Protein AF-A0A3E0KSB1-F1 (afdb_monomer_lite)

pLDDT: mean 88.94, std 11.86, range [46.41, 98.62]

Radius of gyration: 24.11 Å; chains: 1; bounding box: 69×48×51 Å

Sequence (141 aa):
MIARRALEHVGNRTRAVYEITAAGRKEFRRLLAEAWRTPSRTLPSTLYTAIGFLHDLPVEEVLAAIDHQIAGLERALAEWDEGEAVKARYGDPTGIQKLLFENGRAHFHADLQLLRAIRERLPSLPRAGWEVPPMDEEGWQ

Foldseek 3Di:
DKDFPDWDDDPPDIDTDIDQDPVSVVVVVVVVVVVVVDDDDDDPVVVVVVVLVLLVDDLVVVLVVLVVVLVVLVVVLVVLVVVVVVVCVVPDPPCVVVVVSVVVNVVSVVSNVVSVVCSVCSVVDDSDRPPPPPPDPPPDD

Structure (mmCIF, N/CA/C/O backbone):
data_AF-A0A3E0KSB1-F1
#
_entry.id   AF-A0A3E0KSB1-F1
#
loop_
_atom_site.group_PDB
_atom_site.id
_atom_site.type_symbol
_atom_site.label_atom_id
_atom_site.label_alt_id
_atom_site.label_comp_id
_atom_site.label_asym_id
_atom_site.label_entity_id
_atom_site.label_seq_id
_atom_site.pdbx_PDB_ins_code
_atom_site.Cartn_x
_atom_site.Cartn_y
_atom_site.Cartn_z
_atom_site.occupancy
_atom_site.B_iso_or_equiv
_atom_site.auth_seq_id
_atom_site.auth_comp_id
_atom_site.auth_asym_id
_atom_site.auth_atom_id
_atom_site.pdbx_PDB_model_num
ATOM 1 N N . MET A 1 1 ? 13.402 -14.913 -16.911 1.00 82.81 1 MET A N 1
ATOM 2 C CA . MET A 1 1 ? 14.686 -15.624 -17.110 1.00 82.81 1 MET A CA 1
ATOM 3 C C . MET A 1 1 ? 15.772 -14.614 -17.445 1.00 82.81 1 MET A C 1
ATOM 5 O O . MET A 1 1 ? 15.568 -13.782 -18.325 1.00 82.81 1 MET A O 1
ATOM 9 N N . ILE A 1 2 ? 16.889 -14.674 -16.731 1.00 91.50 2 ILE A N 1
ATOM 10 C CA . ILE A 1 2 ? 18.053 -13.804 -16.919 1.00 91.50 2 ILE A CA 1
ATOM 11 C C . ILE A 1 2 ? 19.297 -14.683 -17.046 1.00 91.50 2 ILE A C 1
ATOM 13 O O . ILE A 1 2 ? 19.318 -15.788 -16.507 1.00 91.50 2 ILE A O 1
ATOM 17 N N . ALA A 1 3 ? 20.306 -14.212 -17.766 1.00 91.00 3 ALA A N 1
ATOM 18 C CA . ALA A 1 3 ? 21.605 -14.865 -17.880 1.00 91.00 3 ALA A CA 1
ATOM 19 C C . ALA A 1 3 ? 22.695 -13.919 -17.373 1.00 91.00 3 ALA A C 1
ATOM 21 O O . ALA A 1 3 ? 22.548 -12.697 -17.442 1.00 91.00 3 ALA A O 1
ATOM 22 N N . ARG A 1 4 ? 23.788 -14.469 -16.838 1.00 93.06 4 ARG A N 1
ATOM 23 C CA . ARG A 1 4 ? 24.947 -13.664 -16.443 1.00 93.06 4 ARG A CA 1
ATOM 24 C C . ARG A 1 4 ? 25.668 -13.200 -17.708 1.00 93.06 4 ARG A C 1
ATOM 26 O O . ARG A 1 4 ? 26.209 -14.027 -18.434 1.00 93.06 4 ARG A O 1
ATOM 33 N N . ARG A 1 5 ? 25.686 -11.889 -17.934 1.00 93.50 5 ARG A N 1
ATOM 34 C CA . ARG A 1 5 ? 26.383 -11.235 -19.045 1.00 93.50 5 ARG A CA 1
ATOM 35 C C . ARG A 1 5 ? 27.874 -11.080 -18.762 1.00 93.50 5 ARG A C 1
ATOM 37 O O . ARG A 1 5 ? 28.687 -11.324 -19.643 1.00 93.50 5 ARG A O 1
ATOM 44 N N . ALA A 1 6 ? 28.227 -10.658 -17.548 1.00 90.56 6 ALA A N 1
ATOM 45 C CA . ALA A 1 6 ? 29.613 -10.384 -17.178 1.00 90.56 6 ALA A CA 1
ATOM 46 C C . ALA A 1 6 ? 29.866 -10.571 -15.677 1.00 90.56 6 ALA A C 1
ATOM 48 O O . ALA A 1 6 ? 28.935 -10.634 -14.869 1.00 90.56 6 ALA A O 1
ATOM 49 N N . LEU A 1 7 ? 31.147 -10.649 -15.324 1.00 89.88 7 LEU A N 1
ATOM 50 C CA . LEU A 1 7 ? 31.651 -10.561 -13.962 1.00 89.88 7 LEU A CA 1
ATOM 51 C C . LEU A 1 7 ? 32.676 -9.422 -13.939 1.00 89.88 7 LEU A C 1
ATOM 53 O O . LEU A 1 7 ? 33.694 -9.494 -14.619 1.00 89.88 7 LEU A O 1
ATOM 57 N N . GLU A 1 8 ? 32.370 -8.353 -13.219 1.00 91.56 8 GLU A N 1
ATOM 58 C CA . GLU A 1 8 ? 33.204 -7.159 -13.115 1.00 91.56 8 GLU A CA 1
ATOM 59 C C . GLU A 1 8 ? 33.956 -7.172 -11.782 1.00 91.56 8 GLU A C 1
ATOM 61 O O . GLU A 1 8 ? 33.363 -7.448 -10.739 1.00 91.56 8 GLU A O 1
ATOM 66 N N . HIS A 1 9 ? 35.247 -6.843 -11.801 1.00 88.88 9 HIS A N 1
ATOM 67 C CA . HIS A 1 9 ? 36.048 -6.648 -10.594 1.00 88.88 9 HIS A CA 1
ATOM 68 C C . HIS A 1 9 ? 36.334 -5.156 -10.407 1.00 88.88 9 HIS A C 1
ATOM 70 O O . HIS A 1 9 ? 36.928 -4.520 -11.275 1.00 88.88 9 HIS A O 1
ATOM 76 N N . VAL A 1 10 ? 35.906 -4.597 -9.274 1.00 81.56 10 VAL A N 1
ATOM 77 C CA . VAL A 1 10 ? 36.167 -3.209 -8.871 1.00 81.56 10 VAL A CA 1
ATOM 78 C C . VAL A 1 10 ? 36.848 -3.241 -7.502 1.00 81.56 10 VAL A C 1
ATOM 80 O O . VAL A 1 10 ? 36.199 -3.416 -6.467 1.00 81.56 10 VAL A O 1
ATOM 83 N N . GLY A 1 11 ? 38.179 -3.125 -7.496 1.00 84.62 11 GLY A N 1
ATOM 84 C CA . GLY A 1 11 ? 38.998 -3.339 -6.297 1.00 84.62 11 GLY A CA 1
ATOM 85 C C . GLY A 1 11 ? 38.832 -4.764 -5.752 1.00 84.62 11 GLY A C 1
ATOM 86 O O . GLY A 1 11 ? 38.874 -5.725 -6.514 1.00 84.62 11 GLY A O 1
ATOM 87 N N . ASN A 1 12 ? 38.571 -4.906 -4.447 1.00 86.06 12 ASN A N 1
ATOM 88 C CA . ASN A 1 12 ? 38.287 -6.206 -3.812 1.00 86.06 12 ASN A CA 1
ATOM 89 C C . ASN A 1 12 ? 36.842 -6.706 -4.007 1.00 86.06 12 ASN A C 1
ATOM 91 O O . ASN A 1 12 ? 36.467 -7.734 -3.440 1.00 86.06 12 ASN A O 1
ATOM 95 N N . ARG A 1 13 ? 35.994 -5.988 -4.755 1.00 86.00 13 ARG A N 1
ATOM 96 C CA . ARG A 1 13 ? 34.592 -6.373 -4.962 1.00 86.00 13 ARG A CA 1
ATOM 97 C C . ARG A 1 13 ? 34.382 -6.952 -6.350 1.00 86.00 13 ARG A C 1
ATOM 99 O O . ARG A 1 13 ? 34.825 -6.395 -7.348 1.00 86.00 13 ARG A O 1
ATOM 106 N N . THR A 1 14 ? 33.629 -8.043 -6.391 1.00 90.44 14 THR A N 1
ATOM 107 C CA . THR A 1 14 ? 33.206 -8.702 -7.626 1.00 90.44 14 THR A CA 1
ATOM 108 C C . THR A 1 14 ? 31.707 -8.487 -7.816 1.00 90.44 14 THR A C 1
ATOM 110 O O . THR A 1 14 ? 30.926 -8.777 -6.910 1.00 90.44 14 THR A O 1
ATOM 113 N N . ARG A 1 15 ? 31.290 -7.989 -8.983 1.00 92.12 15 ARG A N 1
ATOM 114 C CA . ARG A 1 15 ? 29.892 -7.744 -9.357 1.00 92.12 15 ARG A CA 1
ATOM 115 C C . ARG A 1 15 ? 29.505 -8.617 -10.546 1.00 92.12 15 ARG A C 1
ATOM 117 O O . ARG A 1 15 ? 30.110 -8.535 -11.606 1.00 92.12 15 ARG A O 1
ATOM 124 N N . ALA A 1 16 ? 28.450 -9.414 -10.406 1.00 93.12 16 ALA A N 1
ATOM 125 C CA . ALA A 1 16 ? 27.834 -10.087 -11.546 1.00 93.12 16 ALA A CA 1
ATOM 126 C C . ALA A 1 16 ? 26.851 -9.141 -12.253 1.00 93.12 16 ALA A C 1
ATOM 128 O O . ALA A 1 16 ? 25.969 -8.564 -11.615 1.00 93.12 16 ALA A O 1
ATOM 129 N N . VAL A 1 17 ? 26.992 -9.003 -13.570 1.00 93.75 17 VAL A N 1
ATOM 130 C CA . VAL A 1 17 ? 26.065 -8.258 -14.428 1.00 93.75 17 VAL A CA 1
ATOM 131 C C . VAL A 1 17 ? 25.158 -9.256 -15.131 1.00 93.75 17 VAL A C 1
ATOM 133 O O . VAL A 1 17 ? 25.637 -10.205 -15.752 1.00 93.75 17 VAL A O 1
ATOM 136 N N . TYR A 1 18 ? 23.850 -9.036 -15.045 1.00 95.31 18 TYR A N 1
ATOM 137 C CA . TYR A 1 18 ? 22.837 -9.901 -15.641 1.00 95.31 18 TYR A CA 1
ATOM 138 C C . TYR A 1 18 ? 22.130 -9.203 -16.795 1.00 95.31 18 TYR A C 1
ATOM 140 O O . TYR A 1 18 ? 21.956 -7.986 -16.792 1.00 95.31 18 TYR A O 1
ATOM 148 N N . GLU A 1 19 ? 21.681 -9.993 -17.763 1.00 96.31 19 GLU A N 1
ATOM 149 C CA . GLU A 1 19 ? 20.854 -9.529 -18.866 1.00 96.31 19 GLU A CA 1
ATOM 150 C C . GLU A 1 19 ? 19.617 -10.405 -19.046 1.00 96.31 19 GLU A C 1
ATOM 152 O O . GLU A 1 19 ? 19.612 -11.607 -18.763 1.00 96.31 19 GLU A O 1
ATOM 157 N N . ILE A 1 20 ? 18.540 -9.793 -19.532 1.00 96.44 20 ILE A N 1
ATOM 158 C CA . ILE A 1 20 ? 17.328 -10.523 -19.882 1.00 96.44 20 ILE A CA 1
ATOM 159 C C . ILE A 1 20 ? 17.564 -11.334 -21.162 1.00 96.44 20 ILE A C 1
ATOM 161 O O . ILE A 1 20 ? 18.016 -10.807 -22.182 1.00 96.44 20 ILE A O 1
ATOM 165 N N . THR A 1 21 ? 17.235 -12.625 -21.125 1.00 96.94 21 THR A N 1
ATOM 166 C CA . THR A 1 21 ? 17.368 -13.502 -22.298 1.00 96.94 21 THR A CA 1
ATOM 167 C C . THR A 1 21 ? 16.223 -13.271 -23.287 1.00 96.94 21 THR A C 1
ATOM 169 O O . THR A 1 21 ? 15.228 -12.619 -22.968 1.00 96.94 21 THR A O 1
ATOM 172 N N . ALA A 1 22 ? 16.310 -13.835 -24.497 1.00 96.62 22 ALA A N 1
ATOM 173 C CA . ALA A 1 22 ? 15.192 -13.804 -25.447 1.00 96.62 22 ALA A CA 1
ATOM 174 C C . ALA A 1 22 ? 13.923 -14.459 -24.864 1.00 96.62 22 ALA A C 1
ATOM 176 O O . ALA A 1 22 ? 12.837 -13.880 -24.937 1.00 96.62 22 ALA A O 1
ATOM 177 N N . ALA A 1 23 ? 14.077 -15.612 -24.203 1.00 97.12 23 ALA A N 1
ATOM 178 C CA 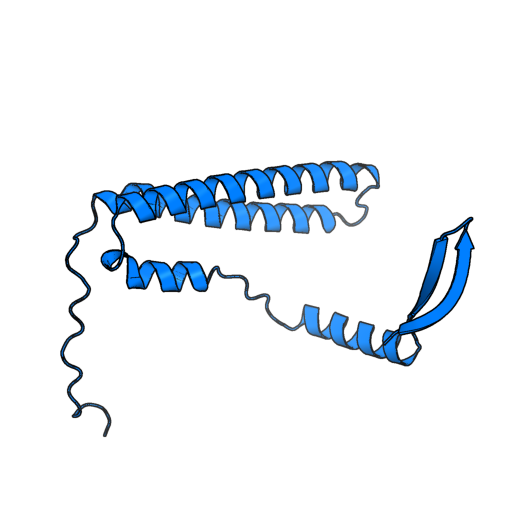. ALA A 1 23 ? 12.999 -16.263 -23.462 1.00 97.12 23 ALA A CA 1
ATOM 179 C C . ALA A 1 23 ? 12.477 -15.370 -22.323 1.00 97.12 23 ALA A C 1
ATOM 181 O O . ALA A 1 23 ? 11.270 -15.219 -22.158 1.00 97.12 23 ALA A O 1
ATOM 182 N N . GLY A 1 24 ? 13.376 -14.701 -21.592 1.00 97.38 24 GLY A N 1
ATOM 183 C CA . GLY A 1 24 ? 13.016 -13.721 -20.570 1.00 97.38 24 GLY A CA 1
ATOM 184 C C . GLY A 1 24 ? 12.191 -12.554 -21.111 1.00 97.38 24 GLY A C 1
ATOM 185 O O . GLY A 1 24 ? 11.202 -12.185 -20.490 1.00 97.38 24 GLY A O 1
ATOM 186 N N . ARG A 1 25 ? 12.540 -12.007 -22.283 1.00 97.75 25 ARG A N 1
ATOM 187 C CA . ARG A 1 25 ? 11.779 -10.929 -22.940 1.00 97.75 25 ARG A CA 1
ATOM 188 C C . ARG A 1 25 ? 10.384 -11.383 -23.360 1.00 97.75 25 ARG A C 1
ATOM 190 O O . ARG A 1 25 ? 9.434 -10.615 -23.218 1.00 97.75 25 ARG A O 1
ATOM 197 N N . LYS A 1 26 ? 10.253 -12.611 -23.876 1.00 98.19 26 LYS A N 1
ATOM 198 C CA . LYS A 1 26 ? 8.946 -13.198 -24.210 1.00 98.19 26 LYS A CA 1
ATOM 199 C C . LYS A 1 26 ? 8.076 -13.312 -22.960 1.00 98.19 26 LYS A C 1
ATOM 201 O O . LYS A 1 26 ? 6.929 -12.877 -22.983 1.00 98.19 26 LYS A O 1
ATOM 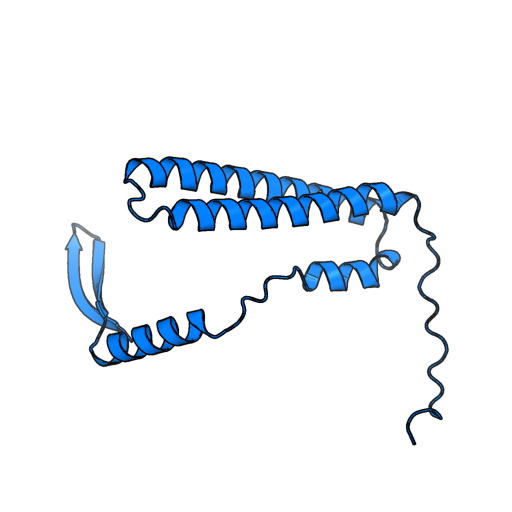206 N N . GLU A 1 27 ? 8.647 -13.825 -21.875 1.00 97.75 27 GLU A N 1
ATOM 207 C CA . GLU A 1 27 ? 7.934 -13.980 -20.610 1.00 97.75 27 GLU A CA 1
ATOM 208 C C . GLU A 1 27 ? 7.558 -12.636 -19.979 1.00 97.75 27 GLU A C 1
ATOM 210 O O . GLU A 1 27 ? 6.426 -12.453 -19.547 1.00 97.75 27 GLU A O 1
ATOM 215 N N . PHE A 1 28 ? 8.456 -11.651 -20.019 1.00 97.00 28 PHE A N 1
ATOM 216 C CA . PHE A 1 28 ? 8.164 -10.291 -19.571 1.00 97.00 28 PHE A CA 1
ATOM 217 C C . PHE A 1 28 ? 6.943 -9.699 -20.284 1.00 97.00 28 PHE A C 1
ATOM 219 O O . PHE A 1 28 ? 6.051 -9.165 -19.635 1.00 97.00 28 PHE A O 1
ATOM 226 N N . ARG A 1 29 ? 6.860 -9.830 -21.615 1.00 97.88 29 ARG A N 1
ATOM 227 C CA . ARG A 1 29 ? 5.700 -9.340 -22.380 1.00 97.88 29 ARG A CA 1
ATOM 228 C C . ARG A 1 29 ? 4.415 -10.079 -22.022 1.00 97.88 29 ARG A C 1
ATOM 230 O O . ARG A 1 29 ? 3.361 -9.451 -21.982 1.00 97.88 29 ARG A O 1
ATOM 237 N N . ARG A 1 30 ? 4.500 -11.389 -21.764 1.00 97.62 30 ARG A N 1
ATOM 238 C CA . ARG A 1 30 ? 3.358 -12.195 -21.317 1.00 97.62 30 ARG A CA 1
ATOM 239 C C . ARG A 1 30 ? 2.826 -11.675 -19.981 1.00 97.62 30 ARG A C 1
ATOM 241 O O . ARG A 1 30 ? 1.645 -11.359 -19.899 1.00 97.62 30 ARG A O 1
ATOM 248 N N . LEU A 1 31 ? 3.706 -11.518 -18.991 1.00 96.69 31 LEU A N 1
ATOM 249 C CA . LEU A 1 31 ? 3.367 -10.992 -17.666 1.00 96.69 31 LEU A CA 1
ATOM 250 C C . LEU A 1 31 ? 2.840 -9.555 -17.733 1.00 96.69 31 LEU A C 1
ATOM 252 O O . LEU A 1 31 ? 1.875 -9.223 -17.055 1.00 96.69 31 LEU A O 1
ATOM 256 N N . LEU A 1 32 ? 3.427 -8.712 -18.586 1.00 96.50 32 LEU A N 1
ATOM 257 C CA . LEU A 1 32 ? 2.956 -7.344 -18.785 1.00 96.50 32 LEU A CA 1
ATOM 258 C C . LEU A 1 32 ? 1.523 -7.326 -19.330 1.00 96.50 32 LEU A C 1
ATOM 260 O O . LEU A 1 32 ? 0.686 -6.599 -18.811 1.00 96.50 32 LEU A O 1
ATOM 264 N N . ALA A 1 33 ? 1.222 -8.139 -20.346 1.00 97.19 33 ALA A N 1
ATOM 265 C CA . ALA A 1 33 ? -0.129 -8.247 -20.895 1.00 97.19 33 ALA A CA 1
ATOM 266 C C . ALA A 1 33 ? -1.130 -8.838 -19.890 1.00 97.19 33 ALA A C 1
ATOM 268 O O . ALA A 1 33 ? -2.294 -8.446 -19.880 1.00 97.19 33 ALA A O 1
ATOM 269 N N . GLU A 1 34 ? -0.682 -9.776 -19.057 1.00 96.38 34 GLU A N 1
ATOM 270 C CA . GLU A 1 34 ? -1.483 -10.361 -17.983 1.00 96.38 34 GLU A CA 1
ATOM 271 C C . GLU A 1 34 ? -1.828 -9.325 -16.907 1.00 96.38 34 GLU A C 1
ATOM 273 O O . GLU A 1 34 ? -2.991 -9.212 -16.533 1.00 96.38 34 GLU A O 1
ATOM 278 N N . ALA A 1 35 ? -0.869 -8.497 -16.486 1.00 93.62 35 ALA A N 1
ATOM 279 C CA . ALA A 1 35 ? -1.092 -7.453 -15.485 1.00 93.62 35 ALA A CA 1
ATOM 280 C C . ALA A 1 35 ? -2.194 -6.454 -15.884 1.00 93.62 35 ALA A C 1
ATOM 282 O O . ALA A 1 35 ? -2.933 -5.985 -15.028 1.00 93.62 35 ALA A O 1
ATOM 283 N N . TRP A 1 36 ? -2.355 -6.169 -17.181 1.00 94.06 36 TRP A N 1
ATOM 284 C CA . TRP A 1 36 ? -3.440 -5.313 -17.681 1.00 94.06 36 TRP A CA 1
ATOM 285 C C . TRP A 1 36 ? -4.823 -5.971 -17.659 1.00 94.06 36 TRP A C 1
ATOM 287 O O . TRP A 1 36 ? -5.833 -5.279 -17.755 1.00 94.06 36 TRP A O 1
ATOM 297 N N . ARG A 1 37 ? -4.884 -7.303 -17.597 1.00 95.56 37 ARG A N 1
ATOM 298 C CA . ARG A 1 37 ? -6.129 -8.085 -17.676 1.00 95.56 37 ARG A CA 1
ATOM 299 C C . ARG A 1 37 ? -6.577 -8.617 -16.324 1.00 95.56 37 ARG A C 1
ATOM 301 O O . ARG A 1 37 ? -7.738 -8.988 -16.178 1.00 95.56 37 ARG A O 1
ATOM 308 N N . THR A 1 38 ? -5.667 -8.665 -15.362 1.00 92.75 38 THR A N 1
ATOM 309 C CA . THR A 1 38 ? -5.928 -9.183 -14.026 1.00 92.75 38 THR A CA 1
ATOM 310 C C . THR A 1 38 ? -6.306 -8.032 -13.096 1.00 92.75 38 THR A C 1
ATOM 312 O O . THR A 1 38 ? -5.497 -7.126 -12.899 1.00 92.75 38 THR A O 1
ATOM 315 N N . PRO A 1 39 ? -7.508 -8.048 -12.490 1.00 88.62 39 PRO A N 1
ATOM 316 C CA . PRO A 1 39 ? -7.882 -7.057 -11.492 1.00 88.62 39 PRO A CA 1
ATOM 317 C C . PRO A 1 39 ? -6.898 -7.052 -10.321 1.00 88.62 39 PRO A C 1
ATOM 319 O O . PRO A 1 39 ? -6.576 -8.107 -9.767 1.00 88.62 39 PRO A O 1
ATOM 322 N N . SER A 1 40 ? -6.465 -5.864 -9.905 1.00 81.62 40 SER A N 1
ATOM 323 C CA . SER A 1 40 ? -5.708 -5.722 -8.663 1.00 81.62 40 SER A CA 1
ATOM 324 C C . SER A 1 40 ? -6.637 -5.994 -7.478 1.00 81.62 40 SER A C 1
ATOM 326 O O . SER A 1 40 ? -7.669 -5.339 -7.333 1.00 81.62 40 SER A O 1
ATOM 328 N N . ARG A 1 41 ? -6.300 -6.971 -6.630 1.00 74.75 41 ARG A N 1
ATOM 329 C CA . ARG A 1 41 ? -6.994 -7.214 -5.3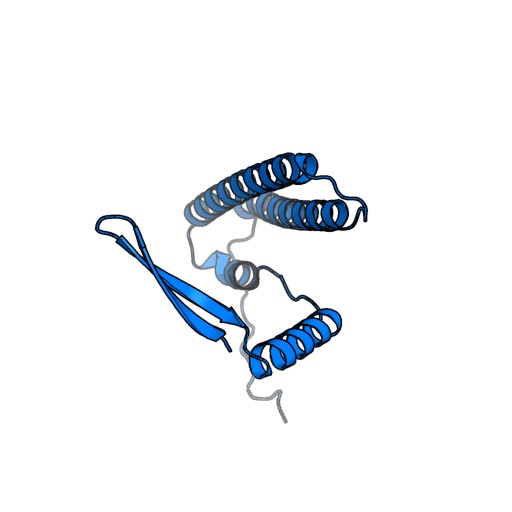56 1.00 74.75 41 ARG A CA 1
ATOM 330 C C . ARG A 1 41 ? -6.052 -6.845 -4.221 1.00 74.75 41 ARG A C 1
ATOM 332 O O . ARG A 1 41 ? -5.198 -7.638 -3.843 1.00 74.75 41 ARG A O 1
ATOM 339 N N . THR A 1 42 ? -6.221 -5.647 -3.682 1.00 72.94 42 THR A N 1
ATOM 340 C CA . THR A 1 42 ? -5.450 -5.148 -2.538 1.00 72.94 42 THR A CA 1
ATOM 341 C C . THR A 1 42 ? -6.424 -4.676 -1.471 1.00 72.94 42 THR A C 1
ATOM 343 O O . THR A 1 42 ? -6.700 -3.488 -1.341 1.00 72.94 42 THR A O 1
ATOM 346 N N . LEU A 1 43 ? -7.009 -5.635 -0.757 1.00 83.94 43 LEU A N 1
ATOM 347 C CA . LEU A 1 43 ? -7.772 -5.375 0.460 1.00 83.94 43 LEU A CA 1
ATOM 348 C C . LEU A 1 43 ? -6.969 -5.920 1.647 1.00 83.94 43 LEU A C 1
ATOM 350 O O . LEU A 1 43 ? -6.347 -6.977 1.492 1.00 83.94 43 LEU A O 1
ATOM 354 N N . PRO A 1 44 ? -6.977 -5.259 2.818 1.00 86.12 44 PRO A N 1
ATOM 355 C CA . PRO A 1 44 ? -6.252 -5.706 4.003 1.00 86.12 44 PRO A CA 1
ATOM 356 C C . PRO A 1 44 ? -6.967 -6.901 4.657 1.00 86.12 44 PRO A C 1
ATOM 358 O O . PRO A 1 44 ? -7.497 -6.814 5.762 1.00 86.12 44 PRO A O 1
ATOM 361 N N . SER A 1 45 ? -6.983 -8.045 3.969 1.00 88.38 45 SER A N 1
ATOM 362 C CA . SER A 1 45 ? -7.731 -9.240 4.371 1.00 88.38 45 SER A CA 1
ATOM 363 C C . SER A 1 45 ? -7.369 -9.718 5.774 1.00 88.38 45 SER A C 1
ATOM 365 O O . SER A 1 45 ? -8.252 -10.111 6.522 1.00 88.38 45 SER A O 1
ATOM 367 N N . THR A 1 46 ? -6.095 -9.627 6.165 1.00 90.25 46 THR A N 1
ATOM 368 C CA . THR A 1 46 ? -5.648 -9.982 7.520 1.00 90.25 46 THR A CA 1
ATOM 369 C C . THR A 1 46 ? -6.282 -9.089 8.588 1.00 90.25 46 THR A C 1
ATOM 371 O O . THR A 1 46 ? -6.696 -9.595 9.626 1.00 90.25 46 THR A O 1
ATOM 374 N N . LEU A 1 47 ? -6.408 -7.781 8.328 1.00 89.88 47 LEU A N 1
ATOM 375 C CA . LEU A 1 47 ? -7.083 -6.853 9.239 1.00 89.88 47 LEU A CA 1
ATOM 376 C C . LEU A 1 47 ? -8.577 -7.177 9.327 1.00 89.88 47 LEU A C 1
ATOM 378 O O . LEU A 1 47 ? -9.129 -7.214 10.420 1.00 89.88 47 LEU A O 1
ATOM 382 N N . TYR A 1 48 ? -9.225 -7.458 8.194 1.00 90.62 48 TYR A N 1
ATOM 383 C CA . TYR A 1 48 ? -10.643 -7.828 8.172 1.00 90.62 48 TYR A CA 1
ATOM 384 C C . TYR A 1 48 ? -10.911 -9.116 8.947 1.00 90.62 48 TYR A C 1
ATOM 386 O O . TYR A 1 48 ? -11.876 -9.183 9.702 1.00 90.62 48 TYR A O 1
ATOM 394 N N . THR A 1 49 ? -10.028 -10.106 8.819 1.00 90.69 49 THR A N 1
ATOM 395 C CA . THR A 1 49 ? -10.086 -11.320 9.631 1.00 90.69 49 THR A CA 1
ATOM 396 C C . THR A 1 49 ? -9.906 -10.994 11.111 1.00 90.69 49 THR A C 1
ATOM 398 O O . THR A 1 49 ? -10.723 -11.430 11.912 1.00 90.69 49 THR A O 1
ATOM 401 N N . ALA A 1 50 ? -8.902 -10.192 11.485 1.00 90.12 50 ALA A N 1
ATOM 402 C CA . ALA A 1 50 ? -8.654 -9.816 12.881 1.00 90.12 50 ALA A CA 1
ATOM 403 C C . ALA A 1 50 ? -9.849 -9.089 13.527 1.00 90.12 50 ALA A C 1
ATOM 405 O O . ALA A 1 50 ? -10.136 -9.314 14.699 1.00 90.12 50 ALA A O 1
ATOM 406 N N . ILE A 1 51 ? -10.590 -8.281 12.758 1.00 86.44 51 ILE A N 1
ATOM 407 C CA . ILE A 1 51 ? -11.817 -7.618 13.230 1.00 86.44 51 ILE A CA 1
ATOM 408 C C . ILE A 1 51 ? -12.872 -8.640 13.687 1.00 86.44 51 ILE A C 1
ATOM 410 O O . ILE A 1 51 ? -13.571 -8.400 14.669 1.00 86.44 51 ILE A O 1
ATOM 414 N N . GLY A 1 52 ? -12.964 -9.796 13.024 1.00 85.75 52 GLY A N 1
ATOM 415 C CA . GLY A 1 52 ? -13.867 -10.880 13.426 1.00 85.75 52 GLY A CA 1
ATOM 416 C C . GLY A 1 52 ? -13.542 -11.498 14.792 1.00 85.75 52 GLY A C 1
ATOM 417 O O . GLY A 1 52 ? -14.416 -12.111 15.394 1.00 85.75 52 GLY A O 1
ATOM 418 N N . PHE A 1 53 ? -12.323 -11.293 15.301 1.00 87.50 53 PHE A N 1
ATOM 419 C CA . PHE A 1 53 ? -11.825 -11.842 16.567 1.00 87.50 53 PHE A CA 1
ATOM 420 C C . PHE A 1 53 ? -11.522 -10.751 17.606 1.00 87.50 53 PHE A C 1
ATOM 422 O O . PHE A 1 53 ? -10.745 -10.968 18.531 1.00 87.50 53 PHE A O 1
ATOM 429 N N . LEU A 1 54 ? -12.127 -9.561 17.485 1.00 85.38 54 LEU A N 1
ATOM 430 C CA . LEU A 1 54 ? -11.879 -8.442 18.411 1.00 85.38 54 LEU A CA 1
ATOM 431 C C . LEU A 1 54 ? -12.126 -8.791 19.886 1.00 85.38 54 LEU A C 1
ATOM 433 O O . LEU A 1 54 ? -11.497 -8.200 20.758 1.00 85.38 54 LEU A O 1
ATOM 437 N N . HIS A 1 55 ? -13.031 -9.731 20.161 1.00 83.69 55 HIS A N 1
ATOM 438 C CA . HIS A 1 55 ? -13.376 -10.158 21.518 1.00 83.69 55 HIS A CA 1
ATOM 439 C C . HIS A 1 55 ? -12.297 -11.027 22.183 1.00 83.69 55 HIS A C 1
ATOM 441 O O . HIS A 1 55 ? -12.324 -11.177 23.404 1.00 83.69 55 HIS A O 1
ATOM 447 N N . ASP A 1 56 ? -11.347 -11.561 21.410 1.00 89.06 56 ASP A N 1
ATOM 448 C CA . ASP A 1 56 ? -10.317 -12.480 21.904 1.00 89.06 56 ASP A CA 1
ATOM 449 C C . ASP A 1 56 ? -9.104 -11.747 22.506 1.00 89.06 56 ASP A C 1
ATOM 451 O O . ASP A 1 56 ? -8.201 -12.384 23.050 1.00 89.06 56 ASP A O 1
ATOM 455 N N . LEU A 1 57 ? -9.072 -10.409 22.433 1.00 89.62 57 LEU A N 1
ATOM 456 C CA . LEU A 1 57 ? -8.004 -9.570 22.979 1.00 89.62 57 LEU A CA 1
ATOM 457 C C . LEU A 1 57 ? -8.548 -8.440 23.866 1.00 89.62 57 LEU A C 1
ATOM 459 O O . LEU A 1 57 ? -9.645 -7.926 23.622 1.00 89.62 57 LEU A O 1
ATOM 463 N N . PRO A 1 58 ? -7.777 -7.987 24.875 1.00 91.88 58 PRO A N 1
ATOM 464 C CA . PRO A 1 58 ? -8.115 -6.787 25.631 1.00 91.88 58 PRO A CA 1
ATOM 465 C C . PRO A 1 58 ? -8.225 -5.562 24.719 1.00 91.88 58 PRO A C 1
ATOM 467 O O . PRO A 1 58 ? -7.381 -5.330 23.851 1.00 91.88 58 PRO A O 1
ATOM 470 N N . VAL A 1 59 ? -9.251 -4.739 24.946 1.00 91.69 59 VAL A N 1
ATOM 471 C CA . VAL A 1 59 ? -9.521 -3.534 24.141 1.00 91.69 59 VAL A CA 1
ATOM 472 C C . VAL A 1 59 ? -8.308 -2.606 24.113 1.00 91.69 59 VAL A C 1
ATOM 474 O O . VAL A 1 59 ? -7.990 -2.028 23.080 1.00 91.69 59 VAL A O 1
ATOM 477 N N . GLU A 1 60 ? -7.608 -2.486 25.234 1.00 94.31 60 GLU A N 1
ATOM 478 C CA . GLU A 1 60 ? -6.431 -1.642 25.394 1.00 94.31 60 GLU A CA 1
ATOM 479 C C . GLU A 1 60 ? -5.264 -2.119 24.513 1.00 94.31 60 GLU A C 1
ATOM 481 O O . GLU A 1 60 ? -4.573 -1.296 23.910 1.00 94.31 60 GLU A O 1
ATOM 486 N N . GLU A 1 61 ? -5.083 -3.438 24.375 1.00 95.25 61 GLU A N 1
ATOM 487 C CA . GLU A 1 61 ? -4.074 -4.024 23.485 1.00 95.25 61 GLU A CA 1
ATOM 488 C C . GLU A 1 61 ? -4.420 -3.775 22.015 1.00 95.25 61 GLU A C 1
ATOM 490 O O . GLU A 1 61 ? -3.557 -3.380 21.226 1.00 95.25 61 GLU A O 1
ATOM 495 N N . VAL A 1 62 ? -5.696 -3.928 21.651 1.00 94.69 62 VAL A N 1
ATOM 496 C CA . VAL A 1 62 ? -6.168 -3.655 20.289 1.00 94.69 62 VAL A CA 1
ATOM 497 C C . VAL A 1 62 ? -6.014 -2.171 19.940 1.00 94.69 62 VAL A C 1
ATOM 499 O O . VAL A 1 62 ? -5.546 -1.847 18.849 1.00 94.69 62 VAL A O 1
ATOM 502 N N . LEU A 1 63 ? -6.350 -1.256 20.855 1.00 96.25 63 LEU A N 1
ATOM 503 C CA . LEU A 1 63 ? -6.171 0.185 20.649 1.00 96.25 63 LEU A CA 1
ATOM 504 C C . LEU A 1 63 ? -4.698 0.544 20.421 1.00 96.25 63 LEU A C 1
ATOM 506 O O . LEU A 1 63 ? -4.393 1.276 19.480 1.00 96.25 63 LEU A O 1
ATOM 510 N N . ALA A 1 64 ? -3.787 -0.008 21.227 1.00 97.19 64 ALA A N 1
ATOM 511 C CA . ALA A 1 64 ? -2.353 0.212 21.059 1.00 97.19 64 ALA A CA 1
ATOM 512 C C . ALA A 1 64 ? -1.838 -0.329 19.711 1.00 97.19 64 ALA A C 1
ATOM 514 O O . ALA A 1 64 ? -1.036 0.327 19.041 1.00 97.19 64 ALA A O 1
ATOM 515 N N . ALA A 1 65 ? -2.326 -1.497 19.279 1.00 96.19 65 ALA A N 1
ATOM 516 C CA . ALA A 1 65 ? -1.987 -2.068 17.979 1.00 96.19 65 ALA A CA 1
ATOM 517 C C . ALA A 1 65 ? -2.506 -1.210 16.809 1.00 96.19 65 ALA A C 1
ATOM 519 O O . ALA A 1 65 ? -1.770 -0.978 15.846 1.00 96.19 65 ALA A O 1
ATOM 520 N N . ILE A 1 66 ? -3.735 -0.689 16.906 1.00 96.62 66 ILE A N 1
ATOM 521 C CA . ILE A 1 66 ? -4.302 0.232 15.911 1.00 96.62 66 ILE A CA 1
ATOM 522 C C . ILE A 1 66 ? -3.482 1.526 15.846 1.00 96.62 66 ILE A C 1
ATOM 524 O O . ILE A 1 66 ? -3.142 1.968 14.749 1.00 96.62 66 ILE A O 1
ATOM 528 N N . ASP A 1 67 ? -3.108 2.103 16.990 1.00 98.38 67 ASP A N 1
ATOM 529 C CA . ASP A 1 67 ? -2.276 3.312 17.042 1.00 98.38 67 ASP A CA 1
ATOM 530 C C . ASP A 1 67 ? -0.911 3.093 16.383 1.00 98.38 67 ASP A C 1
ATOM 532 O O . ASP A 1 67 ? -0.446 3.920 15.592 1.00 98.38 67 ASP A O 1
ATOM 536 N N . HIS A 1 68 ? -0.296 1.934 16.625 1.00 98.06 68 HIS A N 1
ATOM 537 C CA . HIS A 1 68 ? 0.938 1.552 15.951 1.00 98.06 68 HIS A CA 1
ATOM 538 C C . HIS A 1 68 ? 0.753 1.427 14.426 1.00 98.06 68 HIS A C 1
ATOM 540 O O . HIS A 1 68 ? 1.600 1.895 13.657 1.00 98.06 68 HIS A O 1
ATOM 546 N N . GLN A 1 69 ? -0.353 0.829 13.972 1.00 97.19 69 GLN A N 1
ATOM 547 C CA . GLN A 1 69 ? -0.654 0.679 12.547 1.00 97.19 69 GLN A CA 1
ATOM 548 C C . GLN A 1 69 ? -0.913 2.029 11.863 1.00 97.19 69 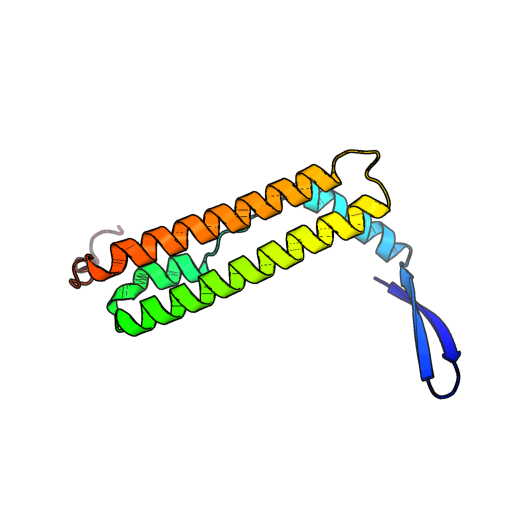GLN A C 1
ATOM 550 O O . GLN A 1 69 ? -0.383 2.264 10.776 1.00 97.19 69 GLN A O 1
ATOM 555 N N . ILE A 1 70 ? -1.655 2.935 12.509 1.00 98.50 70 ILE A N 1
ATOM 556 C CA . ILE A 1 70 ? -1.887 4.308 12.034 1.00 98.50 70 ILE A CA 1
ATOM 557 C C . ILE A 1 70 ? -0.552 5.029 11.844 1.00 98.50 70 ILE A C 1
ATOM 559 O O . ILE A 1 70 ? -0.275 5.519 10.750 1.00 98.50 70 ILE A O 1
ATOM 563 N N . 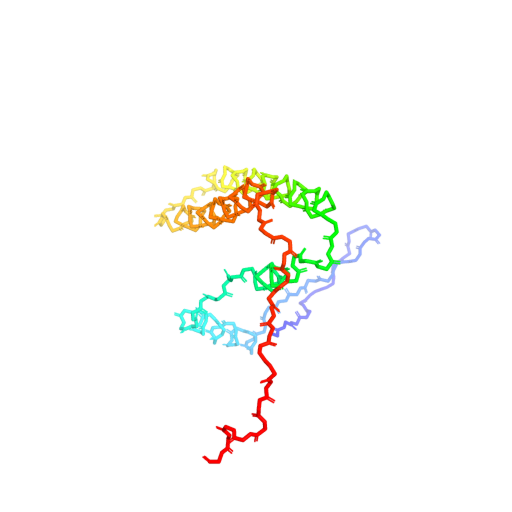ALA A 1 71 ? 0.315 5.020 12.860 1.00 98.62 71 ALA A N 1
ATOM 564 C CA . ALA A 1 71 ? 1.622 5.667 12.773 1.00 98.62 71 ALA A CA 1
ATOM 565 C C . ALA A 1 71 ? 2.501 5.062 11.660 1.00 98.62 71 ALA A C 1
ATOM 567 O O . ALA A 1 71 ? 3.280 5.768 11.020 1.00 98.62 71 ALA A O 1
ATOM 568 N N . GLY A 1 72 ? 2.394 3.750 11.419 1.00 98.31 72 GLY A N 1
ATOM 569 C CA . GLY A 1 72 ? 3.063 3.076 10.304 1.00 98.31 72 GLY A CA 1
ATOM 570 C C . GLY A 1 72 ? 2.583 3.559 8.935 1.00 98.31 72 GLY A C 1
ATOM 571 O O . GLY A 1 72 ? 3.407 3.875 8.079 1.00 98.31 72 GLY A O 1
ATOM 572 N N . LEU A 1 73 ? 1.266 3.663 8.745 1.00 97.75 73 LEU A N 1
ATOM 573 C CA . LEU A 1 73 ? 0.665 4.151 7.500 1.00 97.75 73 LEU A CA 1
ATOM 574 C C . LEU A 1 73 ? 0.968 5.632 7.250 1.00 97.75 73 LEU A C 1
ATOM 576 O O . LEU A 1 73 ? 1.224 6.009 6.113 1.00 97.75 73 LEU A O 1
ATOM 580 N N . GLU A 1 74 ? 0.995 6.463 8.293 1.00 98.56 74 GLU A N 1
ATOM 581 C CA . GLU A 1 74 ? 1.367 7.880 8.179 1.00 98.56 74 GLU A CA 1
ATOM 582 C C . GLU A 1 74 ? 2.823 8.056 7.728 1.00 98.56 74 GLU A C 1
ATOM 584 O O . GLU A 1 74 ? 3.100 8.884 6.860 1.00 98.56 74 GLU A O 1
ATOM 589 N N . ARG A 1 75 ? 3.752 7.240 8.248 1.00 98.56 75 ARG A N 1
ATOM 590 C CA . ARG A 1 75 ? 5.145 7.227 7.766 1.00 98.56 75 ARG A CA 1
ATOM 591 C C . ARG A 1 75 ? 5.241 6.773 6.312 1.00 98.56 75 ARG A C 1
ATOM 593 O O . ARG A 1 75 ? 5.898 7.436 5.519 1.00 98.56 75 ARG A O 1
ATOM 600 N N . ALA A 1 76 ? 4.556 5.687 5.954 1.00 97.69 76 ALA A N 1
ATOM 601 C CA . ALA A 1 76 ? 4.556 5.175 4.585 1.00 97.69 76 ALA A CA 1
ATOM 602 C C . ALA A 1 76 ? 3.968 6.186 3.584 1.00 97.69 76 ALA A C 1
ATOM 604 O O . ALA A 1 76 ? 4.482 6.332 2.478 1.00 97.69 76 ALA A O 1
ATOM 605 N N . LEU A 1 77 ? 2.928 6.923 3.982 1.00 97.88 77 LEU A N 1
ATOM 606 C CA . LEU A 1 77 ? 2.358 8.014 3.196 1.00 97.88 77 LEU A CA 1
ATOM 607 C C . LEU A 1 77 ? 3.364 9.160 2.998 1.00 97.88 77 LEU A C 1
ATOM 609 O O . LEU A 1 77 ? 3.504 9.658 1.885 1.00 97.88 77 LEU A O 1
ATOM 613 N N . ALA A 1 78 ? 4.103 9.546 4.041 1.00 97.81 78 ALA A N 1
ATOM 614 C CA . ALA A 1 78 ? 5.137 10.574 3.920 1.00 97.81 78 ALA A CA 1
ATOM 615 C C . ALA A 1 78 ? 6.275 10.143 2.973 1.00 97.81 78 ALA A C 1
ATOM 617 O O . ALA A 1 78 ? 6.703 10.926 2.125 1.00 97.81 78 ALA A O 1
ATOM 618 N N . GLU A 1 79 ? 6.723 8.887 3.064 1.00 97.00 79 GLU A N 1
ATOM 619 C CA . GLU A 1 79 ? 7.705 8.306 2.134 1.00 97.00 79 GLU A CA 1
ATOM 620 C C . GLU A 1 79 ? 7.175 8.267 0.690 1.00 97.00 79 GLU A C 1
ATOM 622 O O . GLU A 1 79 ? 7.921 8.497 -0.265 1.00 97.00 79 GLU A O 1
ATOM 627 N N . TRP A 1 80 ? 5.877 8.001 0.515 1.00 95.81 80 TRP A N 1
ATOM 628 C CA . TRP A 1 80 ? 5.209 8.017 -0.786 1.00 95.81 80 TRP A CA 1
ATOM 629 C C . TRP A 1 80 ? 5.230 9.411 -1.421 1.00 95.81 80 TRP A C 1
ATOM 631 O O . TRP A 1 80 ? 5.587 9.549 -2.595 1.00 95.81 80 TRP A O 1
ATOM 641 N N . ASP A 1 81 ? 4.914 10.442 -0.636 1.00 94.31 81 ASP A N 1
ATOM 642 C CA . ASP A 1 81 ? 4.932 11.838 -1.077 1.00 94.31 81 ASP A CA 1
ATOM 643 C C . ASP A 1 81 ? 6.359 12.325 -1.383 1.00 94.31 81 ASP A C 1
ATOM 645 O O . ASP A 1 81 ? 6.588 13.000 -2.392 1.00 94.31 81 ASP A O 1
ATOM 649 N N . GLU A 1 82 ? 7.352 11.923 -0.584 1.00 95.81 82 GLU A N 1
ATOM 650 C CA . GLU A 1 82 ? 8.763 12.181 -0.893 1.00 95.81 82 GLU A CA 1
ATOM 651 C C . GLU A 1 82 ? 9.179 11.498 -2.206 1.00 95.81 82 GLU A C 1
ATOM 653 O O . GLU A 1 82 ? 9.835 12.106 -3.062 1.00 95.81 82 GLU A O 1
ATOM 658 N N . GLY A 1 83 ? 8.751 10.250 -2.406 1.00 93.38 83 GLY A N 1
ATOM 659 C CA . GLY A 1 83 ? 8.985 9.494 -3.630 1.00 93.38 83 GLY A CA 1
ATOM 660 C C . GLY A 1 83 ? 8.420 10.187 -4.872 1.00 93.38 83 GLY A C 1
ATOM 661 O O . GLY A 1 83 ? 9.100 10.235 -5.904 1.00 93.38 83 GLY A O 1
ATOM 662 N N . GLU A 1 84 ? 7.218 10.763 -4.783 1.00 94.31 84 GLU A N 1
ATOM 663 C CA . GLU A 1 84 ? 6.636 11.570 -5.863 1.00 94.31 84 GLU A CA 1
ATOM 664 C C . GLU A 1 84 ? 7.489 12.808 -6.140 1.00 94.31 84 GLU A C 1
ATOM 666 O O . GLU A 1 84 ? 7.861 13.059 -7.289 1.00 94.31 84 GLU A O 1
ATOM 671 N N . ALA A 1 85 ? 7.869 13.546 -5.094 1.00 92.56 85 ALA A N 1
ATOM 672 C CA . ALA A 1 85 ? 8.653 14.770 -5.220 1.00 92.56 85 ALA A CA 1
ATOM 673 C C . ALA A 1 85 ? 10.027 14.526 -5.865 1.00 92.56 85 ALA A C 1
ATOM 675 O O . ALA A 1 85 ? 10.489 15.333 -6.677 1.00 92.56 85 ALA A O 1
ATOM 676 N N . VAL A 1 86 ? 10.690 13.410 -5.543 1.00 93.50 86 VAL A N 1
ATOM 677 C CA . VAL A 1 86 ? 11.957 13.016 -6.180 1.00 93.50 86 VAL A CA 1
ATOM 678 C C . VAL A 1 86 ? 11.741 12.667 -7.651 1.00 93.50 86 VAL A C 1
ATOM 680 O O . VAL A 1 86 ? 12.516 13.112 -8.499 1.00 93.50 86 VAL A O 1
ATOM 683 N N . LYS A 1 87 ? 10.694 11.901 -7.978 1.00 89.88 87 LYS A N 1
ATOM 684 C CA . LYS A 1 87 ? 10.417 11.486 -9.362 1.00 89.88 87 LYS A CA 1
ATOM 685 C C . LYS A 1 87 ? 9.971 12.641 -10.251 1.00 89.88 87 LYS A C 1
ATOM 687 O O . LYS A 1 87 ? 10.390 12.699 -11.405 1.00 89.88 87 LYS A O 1
ATOM 692 N N . ALA A 1 88 ? 9.229 13.601 -9.705 1.00 88.81 88 ALA A N 1
ATOM 693 C CA . ALA A 1 88 ? 8.797 14.803 -10.413 1.00 88.81 88 ALA A CA 1
ATOM 694 C C . ALA A 1 88 ? 9.976 15.601 -11.003 1.00 88.81 88 ALA A C 1
ATOM 696 O O . ALA A 1 88 ? 9.835 16.209 -12.063 1.00 88.81 88 ALA A O 1
ATOM 697 N N . ARG A 1 89 ? 11.167 15.535 -10.384 1.00 91.38 89 ARG A N 1
ATOM 698 C CA . ARG A 1 89 ? 12.395 16.189 -10.884 1.00 91.38 89 ARG A CA 1
ATOM 699 C C . ARG A 1 89 ? 12.850 15.673 -12.251 1.00 91.38 89 ARG A C 1
ATOM 701 O O . ARG A 1 89 ? 13.555 16.388 -12.956 1.00 91.38 89 ARG A O 1
ATOM 708 N N . TYR A 1 90 ? 12.462 14.454 -12.622 1.00 90.69 90 TYR A N 1
ATOM 709 C CA . TYR A 1 90 ? 12.804 13.833 -13.905 1.00 90.69 90 TYR A CA 1
ATOM 710 C C . TYR A 1 90 ? 11.712 14.020 -14.973 1.00 90.69 90 TYR A C 1
ATOM 712 O O . TYR A 1 90 ? 11.906 13.614 -16.118 1.00 90.69 90 TYR A O 1
ATOM 720 N N . GLY A 1 91 ? 10.595 14.663 -14.616 1.00 86.88 91 GLY A N 1
ATOM 721 C CA . GLY A 1 91 ? 9.453 14.908 -15.493 1.00 86.88 91 GLY A CA 1
ATOM 722 C C . GLY A 1 91 ? 8.502 13.714 -15.643 1.00 86.88 91 GLY A C 1
ATOM 723 O O . GLY A 1 91 ? 8.883 12.550 -15.526 1.00 86.88 91 GLY A O 1
ATOM 724 N N . ASP A 1 92 ? 7.239 14.021 -15.945 1.00 87.62 92 ASP A N 1
ATOM 725 C CA . ASP A 1 92 ? 6.203 13.043 -16.297 1.00 87.62 92 ASP A CA 1
ATOM 726 C C . ASP A 1 92 ? 5.461 13.505 -17.563 1.00 87.62 92 ASP A C 1
ATOM 728 O O . ASP A 1 92 ? 4.379 14.086 -17.478 1.00 87.62 92 ASP A O 1
ATOM 732 N N . PRO A 1 93 ? 6.031 13.275 -18.760 1.00 80.88 93 PRO A N 1
ATOM 733 C CA . PRO A 1 93 ? 5.432 13.735 -20.014 1.00 80.88 93 PRO A CA 1
ATOM 734 C C . PRO A 1 93 ? 4.083 13.068 -20.324 1.00 80.88 93 PRO A C 1
ATOM 736 O O . PRO A 1 93 ? 3.354 13.540 -21.190 1.00 80.88 93 PRO A O 1
ATOM 739 N N . THR A 1 94 ? 3.753 11.968 -19.640 1.00 89.12 94 THR A N 1
ATOM 740 C CA . THR A 1 94 ? 2.502 11.226 -19.840 1.00 89.12 94 THR A CA 1
ATOM 741 C C . THR A 1 94 ? 1.409 11.596 -18.842 1.00 89.12 94 THR A C 1
ATOM 743 O O . THR A 1 94 ? 0.247 11.281 -19.078 1.00 89.12 94 THR A O 1
ATOM 746 N N . GLY A 1 95 ? 1.769 12.199 -17.706 1.00 90.69 95 GLY A N 1
ATOM 747 C CA . GLY A 1 95 ? 0.875 1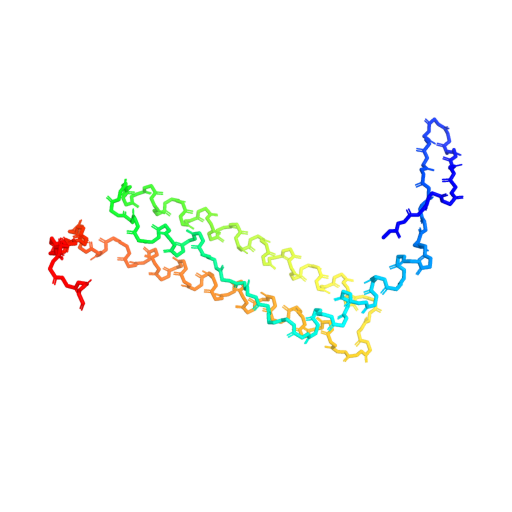2.412 -16.566 1.00 90.69 95 GLY A CA 1
ATOM 748 C C . GLY A 1 95 ? 0.455 11.129 -15.829 1.00 90.69 95 GLY A C 1
ATOM 749 O O . GLY A 1 95 ? -0.237 11.207 -14.816 1.00 90.69 95 GLY A O 1
ATOM 750 N N . ILE A 1 96 ? 0.846 9.943 -16.312 1.00 92.81 96 ILE A N 1
ATOM 751 C CA . ILE A 1 96 ? 0.434 8.658 -15.735 1.00 92.81 96 ILE A CA 1
ATOM 752 C C . ILE A 1 96 ? 1.081 8.444 -14.367 1.00 92.81 96 ILE A C 1
ATOM 754 O O . ILE A 1 96 ? 0.443 7.868 -13.489 1.00 92.81 96 ILE A O 1
ATOM 758 N N . GLN A 1 97 ? 2.316 8.908 -14.146 1.00 91.19 97 GLN A N 1
ATOM 759 C CA . GLN A 1 97 ? 2.975 8.712 -12.852 1.00 91.19 97 GLN A CA 1
ATOM 760 C C . GLN A 1 97 ? 2.206 9.432 -11.750 1.00 91.19 97 GLN A C 1
ATOM 762 O O . GLN A 1 97 ? 1.978 8.844 -10.696 1.00 91.19 97 GLN A O 1
ATOM 767 N N . LYS A 1 98 ? 1.736 10.653 -12.025 1.00 91.56 98 LYS A N 1
ATOM 768 C CA . LYS A 1 98 ? 0.886 11.402 -11.096 1.00 91.56 98 LYS A CA 1
ATOM 769 C C . LYS A 1 98 ? -0.365 10.609 -10.697 1.00 91.56 98 LYS A C 1
ATOM 771 O O . LYS A 1 98 ? -0.652 10.489 -9.510 1.00 91.56 98 LYS A O 1
ATOM 776 N N . LEU A 1 99 ? -1.052 9.989 -11.661 1.00 94.62 99 LEU A N 1
ATOM 777 C CA . LEU A 1 99 ? -2.235 9.159 -11.383 1.00 94.62 99 LEU A CA 1
ATOM 778 C C . LEU A 1 99 ? -1.911 7.958 -10.478 1.00 94.62 99 LEU A C 1
ATOM 780 O O . LEU A 1 99 ? -2.709 7.602 -9.612 1.00 94.62 99 LEU A O 1
ATOM 784 N N . LEU A 1 100 ? -0.736 7.337 -10.645 1.00 93.69 100 LEU A N 1
ATOM 785 C CA . LEU A 1 100 ? -0.298 6.236 -9.779 1.00 93.69 100 LEU A CA 1
ATOM 786 C C . LEU A 1 100 ? -0.075 6.707 -8.336 1.00 93.69 100 LEU A C 1
ATOM 788 O O . LEU A 1 100 ? -0.488 6.020 -7.399 1.00 93.69 100 LEU A O 1
ATOM 792 N N . PHE A 1 101 ? 0.550 7.873 -8.153 1.00 95.06 101 PHE A N 1
ATOM 793 C CA . PHE A 1 101 ? 0.780 8.449 -6.829 1.00 95.06 101 PHE A CA 1
ATOM 794 C C . PHE A 1 101 ? -0.524 8.862 -6.146 1.00 95.06 101 PHE A C 1
ATOM 796 O O . PHE A 1 101 ? -0.717 8.541 -4.972 1.00 95.06 101 PHE A O 1
ATOM 803 N N . GLU A 1 102 ? -1.439 9.498 -6.879 1.00 95.31 102 GLU A N 1
ATOM 804 C CA . GLU A 1 102 ? -2.768 9.870 -6.385 1.00 95.31 102 GLU A CA 1
ATOM 805 C C . GLU A 1 102 ? -3.581 8.648 -5.947 1.00 95.31 102 GLU A C 1
ATOM 807 O O . GLU A 1 102 ? -4.135 8.647 -4.847 1.00 95.31 102 GLU A O 1
ATOM 812 N N . ASN A 1 103 ? -3.597 7.578 -6.748 1.00 95.25 103 ASN A N 1
ATOM 813 C CA . ASN A 1 103 ? -4.272 6.340 -6.367 1.00 95.25 103 ASN A CA 1
ATOM 814 C C . ASN A 1 103 ? -3.641 5.708 -5.113 1.00 95.25 103 ASN A C 1
ATOM 816 O O . ASN A 1 103 ? -4.354 5.278 -4.209 1.00 95.25 103 ASN A O 1
ATOM 820 N N . GLY A 1 104 ? -2.306 5.686 -5.024 1.00 94.12 104 GLY A N 1
ATOM 821 C CA . GLY A 1 104 ? -1.598 5.206 -3.833 1.00 94.12 104 GLY A CA 1
ATOM 822 C C . GLY A 1 104 ? -1.986 5.976 -2.567 1.00 94.12 104 GLY A C 1
ATOM 823 O O . GLY A 1 104 ? -2.352 5.362 -1.565 1.00 94.12 104 GLY A O 1
ATOM 824 N N . ARG A 1 105 ? -2.008 7.316 -2.627 1.00 96.31 105 ARG A N 1
ATOM 825 C CA . ARG A 1 105 ? -2.482 8.166 -1.520 1.00 96.31 105 ARG A CA 1
ATOM 826 C C . ARG A 1 105 ? -3.918 7.855 -1.119 1.00 96.31 105 ARG A C 1
ATOM 828 O O . ARG A 1 105 ? -4.206 7.772 0.073 1.00 96.31 105 ARG A O 1
ATOM 835 N N . ALA A 1 106 ? -4.806 7.668 -2.094 1.00 96.06 106 ALA A N 1
ATOM 836 C CA . ALA A 1 106 ? -6.203 7.345 -1.827 1.00 96.06 106 ALA A CA 1
ATOM 837 C C . ALA A 1 106 ? -6.346 6.036 -1.031 1.00 96.06 106 ALA A C 1
ATOM 839 O O . ALA A 1 106 ? -7.140 5.986 -0.093 1.00 96.06 106 ALA A O 1
ATOM 840 N N . HIS A 1 107 ? -5.537 5.013 -1.331 1.00 94.62 107 HIS A N 1
ATOM 841 C CA . HIS A 1 107 ? -5.505 3.777 -0.542 1.00 94.62 107 HIS A CA 1
ATOM 842 C C . HIS A 1 107 ? -5.018 4.012 0.893 1.00 94.62 107 HIS A C 1
ATOM 844 O O . HIS A 1 107 ? -5.699 3.600 1.830 1.00 94.62 107 HIS A O 1
ATOM 850 N N . PHE A 1 108 ? -3.911 4.740 1.086 1.00 95.88 108 PHE A N 1
ATOM 851 C CA . PHE A 1 108 ? -3.437 5.080 2.434 1.00 95.88 108 PHE A CA 1
ATOM 852 C C . PHE A 1 108 ? -4.494 5.836 3.243 1.00 95.88 108 PHE A C 1
ATOM 854 O O . PHE A 1 108 ? -4.700 5.556 4.422 1.00 95.88 108 PHE A O 1
ATOM 861 N N . HIS A 1 109 ? -5.180 6.794 2.619 1.00 97.12 109 HIS A N 1
ATOM 862 C CA . HIS A 1 109 ? -6.245 7.546 3.273 1.00 97.12 109 HIS A CA 1
ATOM 863 C C . HIS A 1 109 ? -7.439 6.666 3.634 1.00 97.12 109 HIS A C 1
ATOM 865 O O . HIS A 1 109 ? -7.953 6.801 4.741 1.00 97.12 109 HIS A O 1
ATOM 871 N N . ALA A 1 110 ? -7.854 5.758 2.750 1.00 95.88 110 ALA A N 1
ATOM 872 C CA . ALA A 1 110 ? -8.939 4.825 3.032 1.00 95.88 110 ALA A CA 1
ATOM 873 C C . ALA A 1 110 ? -8.609 3.916 4.231 1.00 95.88 110 ALA A C 1
ATOM 875 O O . ALA A 1 110 ? -9.431 3.762 5.135 1.00 95.88 110 ALA A O 1
ATOM 876 N N . ASP A 1 111 ? -7.386 3.384 4.290 1.00 95.12 111 ASP A N 1
ATOM 877 C CA . ASP A 1 111 ? -6.942 2.531 5.397 1.00 95.12 111 ASP A CA 1
ATOM 878 C C . ASP A 1 111 ? -6.842 3.313 6.719 1.00 95.12 111 ASP A C 1
ATOM 880 O O . ASP A 1 111 ? -7.307 2.850 7.764 1.00 95.12 111 ASP A O 1
ATOM 884 N N . LEU A 1 112 ? -6.300 4.536 6.681 1.00 97.50 112 LEU A N 1
ATOM 885 C CA . LEU A 1 112 ? -6.248 5.427 7.845 1.00 97.50 112 LEU A CA 1
ATOM 886 C C . LEU A 1 112 ? -7.647 5.802 8.342 1.00 97.50 112 LEU A C 1
ATOM 888 O O . LEU A 1 112 ? -7.882 5.831 9.550 1.00 97.50 112 LEU A O 1
ATOM 892 N N . GLN A 1 113 ? -8.579 6.086 7.430 1.00 97.62 113 GLN A N 1
ATOM 893 C CA . GLN A 1 113 ? -9.972 6.378 7.767 1.00 97.62 113 GLN A CA 1
ATOM 894 C C . GLN A 1 113 ? -10.630 5.187 8.464 1.00 97.62 113 GLN A C 1
ATOM 896 O O . GLN A 1 113 ? -11.247 5.370 9.514 1.00 97.62 113 GLN A O 1
ATOM 901 N N . LEU A 1 114 ? -10.448 3.975 7.932 1.00 95.56 114 LEU A N 1
ATOM 902 C CA . LEU A 1 114 ? -10.964 2.753 8.541 1.00 95.56 114 LEU A CA 1
ATOM 903 C C . LEU A 1 114 ? -10.424 2.561 9.963 1.00 95.56 114 LEU A C 1
ATOM 905 O O . LEU A 1 114 ? -11.202 2.381 10.897 1.00 95.56 114 LEU A O 1
ATOM 909 N N . LEU A 1 115 ? -9.104 2.624 10.144 1.00 96.50 115 LEU A N 1
ATOM 910 C CA . LEU A 1 115 ? -8.475 2.387 11.445 1.00 96.50 115 LEU A CA 1
ATOM 911 C C . LEU A 1 115 ? -8.883 3.430 12.485 1.00 96.50 115 LEU A C 1
ATOM 913 O O . LEU A 1 115 ? -9.186 3.070 13.621 1.00 96.50 115 LEU A O 1
ATOM 917 N N . ARG A 1 116 ? -8.950 4.708 12.099 1.00 98.06 116 ARG A N 1
ATOM 918 C CA . ARG A 1 116 ? -9.415 5.784 12.987 1.00 98.06 116 ARG A CA 1
ATOM 919 C C . ARG A 1 116 ? -10.874 5.576 13.398 1.00 98.06 116 ARG A C 1
ATOM 921 O O . ARG A 1 116 ? -11.181 5.704 14.579 1.00 98.06 116 ARG A O 1
ATOM 928 N N . ALA A 1 117 ? -11.738 5.177 12.464 1.00 96.44 117 ALA A N 1
ATOM 929 C CA . ALA A 1 117 ? -13.138 4.876 12.757 1.00 96.44 117 ALA A CA 1
ATOM 930 C C . ALA A 1 117 ? -13.297 3.662 13.692 1.00 96.44 117 ALA A C 1
ATOM 932 O O . ALA A 1 117 ? -14.098 3.702 14.627 1.00 96.44 117 ALA A O 1
ATOM 933 N N . ILE A 1 118 ? -12.516 2.594 13.484 1.00 93.94 118 ILE A N 1
ATOM 934 C CA . ILE A 1 118 ? -12.505 1.430 14.385 1.00 93.94 118 ILE A CA 1
ATOM 935 C C . ILE A 1 118 ? -12.040 1.858 15.774 1.00 93.94 118 ILE A C 1
ATOM 937 O O . ILE A 1 118 ? -12.715 1.562 16.754 1.00 93.94 118 ILE A O 1
ATOM 941 N N . ARG A 1 119 ? -10.920 2.581 15.864 1.00 95.75 119 ARG A N 1
ATOM 942 C CA . ARG A 1 119 ? -10.358 3.066 17.128 1.00 95.75 119 ARG A CA 1
ATOM 943 C C . ARG A 1 119 ? -11.360 3.889 17.934 1.00 95.75 119 ARG A C 1
ATOM 945 O O . ARG A 1 119 ? -11.457 3.713 19.143 1.00 95.75 119 ARG A O 1
ATOM 952 N N . GLU A 1 120 ? -12.086 4.788 17.273 1.00 96.56 120 GLU A N 1
ATOM 953 C CA . GLU A 1 120 ? -13.108 5.629 17.901 1.00 96.56 120 GLU A CA 1
ATOM 954 C C . GLU A 1 120 ? -14.278 4.795 18.432 1.00 96.56 120 GLU A C 1
ATOM 956 O O . GLU A 1 120 ? -14.775 5.036 19.532 1.00 96.56 120 GLU A O 1
ATOM 961 N N . ARG A 1 121 ? -14.705 3.784 17.670 1.00 93.12 121 ARG A N 1
ATOM 962 C CA . ARG A 1 121 ? -15.884 2.985 18.006 1.00 93.12 121 ARG A CA 1
ATOM 963 C C . ARG A 1 121 ? -15.601 1.867 19.003 1.00 93.12 121 ARG A C 1
ATOM 965 O O . ARG A 1 121 ? -16.486 1.539 19.793 1.00 93.12 121 ARG A O 1
ATOM 972 N N . LEU A 1 122 ? -14.396 1.301 18.994 1.00 91.12 122 LEU A N 1
ATOM 973 C CA . LEU A 1 122 ? -14.023 0.111 19.761 1.00 91.12 122 LEU A CA 1
ATOM 974 C C . LEU A 1 122 ? -14.360 0.195 21.266 1.00 91.12 122 LEU A C 1
ATOM 976 O O . LEU A 1 122 ? -14.954 -0.758 21.767 1.00 91.12 122 LEU A O 1
ATOM 980 N N . PRO A 1 123 ? -14.110 1.309 21.989 1.00 90.94 123 PRO A N 1
ATOM 981 C CA . PRO A 1 123 ? -14.453 1.413 23.413 1.00 90.94 123 PRO A CA 1
ATOM 982 C C . PRO A 1 123 ? -15.958 1.330 23.711 1.00 90.94 123 PRO A C 1
ATOM 984 O O . PRO A 1 123 ? -16.344 1.037 24.839 1.00 90.94 123 PRO A O 1
ATOM 987 N N . SER A 1 124 ? -16.803 1.610 22.714 1.00 87.75 124 SER A N 1
ATOM 988 C CA . SER A 1 124 ? -18.267 1.616 22.831 1.00 87.75 124 SER A CA 1
ATOM 989 C C . SER A 1 124 ? -18.932 0.326 22.345 1.00 87.75 124 SER A C 1
ATOM 991 O O . SER A 1 124 ? -20.154 0.195 22.443 1.00 87.75 124 SER A O 1
ATOM 993 N N . LEU A 1 125 ? -18.162 -0.619 21.793 1.00 82.62 125 LEU A N 1
ATOM 994 C CA . LEU A 1 125 ? -18.726 -1.856 21.267 1.00 82.62 125 LEU A CA 1
ATOM 995 C C . LEU A 1 125 ? -19.197 -2.775 22.405 1.00 82.62 125 LEU A C 1
ATOM 997 O O . LEU A 1 125 ? -18.503 -2.914 23.418 1.00 82.62 125 LEU A O 1
ATOM 1001 N N . PRO A 1 126 ? -20.358 -3.440 22.246 1.00 75.88 126 PRO A N 1
ATOM 1002 C CA . PRO A 1 126 ? -20.761 -4.501 23.155 1.00 75.88 126 PRO A CA 1
ATOM 1003 C C . PRO A 1 126 ? -19.666 -5.566 23.193 1.00 75.88 126 PRO A C 1
ATOM 1005 O O . PRO A 1 126 ? -19.229 -6.036 22.149 1.00 75.88 126 PRO A O 1
ATOM 1008 N N . ARG A 1 127 ? -19.231 -5.970 24.390 1.00 67.44 127 ARG A N 1
ATOM 1009 C CA . ARG A 1 127 ? -18.245 -7.054 24.543 1.00 67.44 127 ARG A CA 1
ATOM 1010 C C . ARG A 1 127 ? -18.839 -8.447 24.333 1.00 67.44 127 ARG A C 1
ATOM 1012 O O . ARG A 1 127 ? -18.080 -9.410 24.326 1.00 67.44 127 ARG A O 1
ATOM 1019 N N . ALA A 1 128 ? -20.160 -8.552 24.172 1.00 63.81 128 ALA A N 1
ATOM 1020 C CA . ALA A 1 128 ? -20.822 -9.806 23.848 1.00 63.81 128 ALA A CA 1
ATOM 1021 C C . ALA A 1 128 ? -20.284 -10.311 22.505 1.00 63.81 128 ALA A C 1
ATOM 1023 O O . ALA A 1 128 ? -20.465 -9.650 21.483 1.00 63.81 128 ALA A O 1
ATOM 1024 N N . GLY A 1 129 ? -19.575 -11.441 22.543 1.00 60.19 129 GLY A N 1
ATOM 1025 C CA . GLY A 1 129 ? -19.132 -12.126 21.339 1.00 60.19 129 GLY A CA 1
ATOM 1026 C C . GLY A 1 129 ? -20.335 -12.475 20.473 1.00 60.19 129 GLY A C 1
ATOM 1027 O O . GLY A 1 129 ? -21.453 -12.624 20.968 1.00 60.19 129 GLY A O 1
ATOM 1028 N N . TRP A 1 130 ? -20.107 -12.588 19.171 1.00 56.97 130 TRP A N 1
ATOM 1029 C CA . TRP A 1 130 ? -21.089 -13.170 18.271 1.00 56.97 130 TRP A CA 1
ATOM 1030 C C . TRP A 1 130 ? -21.444 -14.574 18.784 1.00 56.97 130 TRP A C 1
ATOM 1032 O O . TRP A 1 130 ? -20.642 -15.500 18.666 1.00 56.97 130 TRP A O 1
ATOM 1042 N N . GLU A 1 131 ? -22.622 -14.734 19.393 1.00 55.50 131 GLU A N 1
ATOM 1043 C CA . GLU A 1 131 ? -23.185 -16.054 19.667 1.00 55.50 131 GLU A CA 1
ATOM 1044 C C . GLU A 1 131 ? -23.489 -16.676 18.306 1.00 55.50 131 GLU A C 1
ATOM 1046 O O . GLU A 1 131 ? -24.493 -16.358 17.671 1.00 55.50 131 GLU A O 1
ATOM 1051 N N . VAL A 1 132 ? -22.570 -17.510 17.811 1.00 59.03 132 VAL A N 1
ATOM 1052 C CA . VAL A 1 132 ? -22.842 -18.362 16.655 1.00 59.03 132 VAL A CA 1
ATOM 1053 C C . VAL A 1 132 ? -24.019 -19.245 17.075 1.00 59.03 132 VAL A C 1
ATOM 1055 O O . VAL A 1 132 ? -23.860 -20.011 18.032 1.00 59.03 132 VAL A O 1
ATOM 1058 N N . PRO A 1 133 ? -25.195 -19.141 16.425 1.00 57.28 133 PRO A N 1
ATOM 1059 C CA . PRO A 1 133 ? -26.282 -20.071 16.685 1.00 57.28 133 PRO A CA 1
ATOM 1060 C C . PRO A 1 133 ? -25.737 -21.492 16.513 1.00 57.28 133 PRO A C 1
ATOM 1062 O O . PRO A 1 133 ? -24.902 -21.690 15.624 1.00 57.28 133 PRO A O 1
ATOM 1065 N N . PRO A 1 134 ? -26.144 -22.469 17.342 1.00 61.56 134 PRO A N 1
ATOM 1066 C CA . PRO A 1 134 ? -25.727 -23.847 17.131 1.00 61.56 134 PRO A CA 1
ATOM 1067 C C . PRO A 1 134 ? -26.003 -24.199 15.669 1.00 61.56 134 PRO A C 1
ATOM 1069 O O . PRO A 1 134 ? -27.130 -24.045 15.209 1.00 61.56 134 PRO A O 1
ATOM 1072 N N . MET A 1 135 ? -24.951 -24.576 14.939 1.00 58.44 135 MET A N 1
ATOM 1073 C CA . MET A 1 135 ? -25.089 -25.092 13.582 1.00 58.44 135 MET A CA 1
ATOM 1074 C C . MET A 1 135 ? -25.892 -26.381 13.709 1.00 58.44 135 MET A C 1
ATOM 1076 O O . MET A 1 135 ? -25.368 -27.400 14.158 1.00 58.44 135 MET A O 1
ATOM 1080 N N . ASP A 1 136 ? -27.175 -26.310 13.395 1.00 67.44 136 ASP A N 1
ATOM 1081 C CA . ASP A 1 136 ? -28.016 -27.472 13.228 1.00 67.44 136 ASP A CA 1
ATOM 1082 C C . ASP A 1 136 ? -27.474 -28.275 12.042 1.00 67.44 136 ASP A C 1
ATOM 1084 O O . ASP A 1 136 ? -27.373 -27.796 10.913 1.00 67.44 136 ASP A O 1
ATOM 1088 N N . GLU A 1 137 ? -27.096 -29.529 12.297 1.00 58.62 137 GLU A N 1
ATOM 1089 C CA . GLU A 1 137 ? -26.626 -30.463 11.264 1.00 58.62 137 GLU A CA 1
ATOM 1090 C C . GLU A 1 137 ? -27.710 -30.767 10.199 1.00 58.62 137 GLU A C 1
ATOM 1092 O O . GLU A 1 137 ? -27.451 -31.476 9.230 1.00 58.62 137 GLU A O 1
ATOM 1097 N N . GLU A 1 138 ? -28.920 -30.218 10.342 1.00 55.84 138 GLU A N 1
ATOM 1098 C CA . GLU A 1 138 ? -30.108 -30.549 9.550 1.00 55.84 138 GLU A CA 1
ATOM 1099 C C . GLU A 1 138 ? -30.309 -29.673 8.293 1.00 55.84 138 GLU A C 1
ATOM 1101 O O . GLU A 1 138 ? -31.196 -29.956 7.491 1.00 55.84 138 GLU A O 1
ATOM 1106 N N . GLY A 1 139 ? -29.484 -28.642 8.066 1.00 50.72 139 GLY A N 1
ATOM 1107 C CA . GLY A 1 139 ? -29.703 -27.648 6.999 1.00 50.72 139 GLY A CA 1
ATOM 1108 C C . GLY A 1 139 ? -29.061 -27.905 5.623 1.00 50.72 139 GLY A C 1
ATOM 1109 O O . GLY A 1 139 ? -29.263 -27.099 4.716 1.00 50.72 139 GLY A O 1
ATOM 1110 N N . TRP A 1 140 ? -28.285 -28.981 5.439 1.00 52.47 140 TRP A N 1
ATOM 1111 C CA . TRP A 1 140 ? -27.560 -29.273 4.183 1.00 52.47 140 TRP A CA 1
ATOM 1112 C C . TRP A 1 140 ? -27.983 -30.596 3.520 1.00 52.47 140 TRP A C 1
ATOM 1114 O O . TRP A 1 140 ? -27.125 -31.396 3.136 1.00 52.47 140 TRP A O 1
ATOM 1124 N N . GLN A 1 141 ? -29.292 -30.831 3.381 1.00 46.41 141 GLN A N 1
ATOM 1125 C CA . GLN A 1 141 ? -29.816 -31.854 2.461 1.00 46.41 141 GLN A CA 1
ATOM 1126 C C . GLN A 1 141 ? -30.270 -31.247 1.136 1.00 46.41 141 GLN A C 1
ATOM 1128 O O . GLN A 1 141 ? -30.963 -30.206 1.167 1.00 46.41 141 GLN A O 1
#

Secondary structure (DSSP, 8-state):
-EEEEEEEEETTEEEEEEEE-HHHHHHHHHHHHHHTTSPP----HHHHHHHTTGGGS-HHHHHHHHHHHHHHHHHHHHHHHHHHHHHHTT--TTSHHHHHHHHHHHHHHHHHHHHHHHHHHGGGS------PPP--TTS--